Protein AF-A0A7C7JVL0-F1 (afdb_monomer)

Foldseek 3Di:
DCVVVVQWDWDWDQDPNDTDIDTDGDPVNVVVVVVVVVVVVVVVVVVCCVVPVPPPPD

Solvent-accessible surface area (backbone atoms only — not comparable to full-atom values): 3509 Å² total; per-residue (Å²): 102,59,58,80,73,56,28,36,45,78,47,79,47,79,55,94,94,36,82,42,79,45,78,40,73,27,77,62,25,50,52,53,48,53,55,52,50,52,52,48,52,51,51,50,52,55,48,45,50,72,75,58,61,84,79,77,86,122

Secondary structure (DSSP, 8-state):
-TTTTT-EEEEEEEETTEEEEEEEE-HHHHHHHHHHHHHHHHHHHHHHHHHS------

Sequence (58 aa):
KLEADGLLDVEVKKVDNRLRKYYKLTEKGNKETVDKLNELQEYIKTMQILVNPNFSLE

pLDDT: mean 83.89, std 9.98, range [43.16, 94.0]

Structure (mmCIF, N/CA/C/O backbone):
data_AF-A0A7C7JVL0-F1
#
_entry.id   AF-A0A7C7JVL0-F1
#
loop_
_atom_site.group_PDB
_atom_site.id
_atom_site.type_symbol
_atom_site.label_atom_id
_atom_site.label_alt_id
_atom_site.label_comp_id
_atom_site.label_asym_id
_atom_site.label_entity_id
_atom_site.label_seq_id
_atom_site.pdbx_PDB_ins_code
_atom_site.Cartn_x
_atom_site.Cartn_y
_atom_site.Cartn_z
_atom_site.occupancy
_atom_site.B_iso_or_equiv
_atom_site.auth_seq_id
_atom_site.auth_comp_id
_atom_site.auth_asym_id
_atom_site.auth_atom_id
_atom_site.pdbx_PDB_model_num
ATOM 1 N N . LYS A 1 1 ? -10.871 -3.862 0.821 1.00 73.44 1 LYS A N 1
ATOM 2 C CA . LYS A 1 1 ? -9.813 -4.609 0.102 1.00 73.44 1 LYS A CA 1
ATOM 3 C C . LYS A 1 1 ? -8.562 -4.695 0.975 1.00 73.44 1 LYS A C 1
ATOM 5 O O . LYS A 1 1 ? -8.425 -5.711 1.616 1.00 73.44 1 LYS A O 1
ATOM 10 N N . LEU A 1 2 ? -7.821 -3.604 1.217 1.00 72.62 2 LEU A N 1
ATOM 11 C CA . LEU A 1 2 ? -6.610 -3.615 2.070 1.00 72.62 2 LEU A CA 1
ATOM 12 C C . LEU A 1 2 ? -6.808 -4.101 3.527 1.00 72.62 2 LEU A C 1
ATOM 14 O O . LEU A 1 2 ? -5.947 -4.791 4.059 1.00 72.62 2 LEU A O 1
ATOM 18 N N . GLU A 1 3 ? -7.943 -3.785 4.161 1.00 71.81 3 GLU A N 1
ATOM 19 C CA . GLU A 1 3 ? -8.316 -4.347 5.477 1.00 71.81 3 GLU A CA 1
ATOM 20 C C . GLU A 1 3 ? -8.603 -5.860 5.389 1.00 71.81 3 GLU A C 1
ATOM 22 O O . GLU A 1 3 ? -8.175 -6.625 6.243 1.00 71.81 3 GLU A O 1
ATOM 27 N N . ALA A 1 4 ? -9.253 -6.313 4.309 1.00 76.56 4 ALA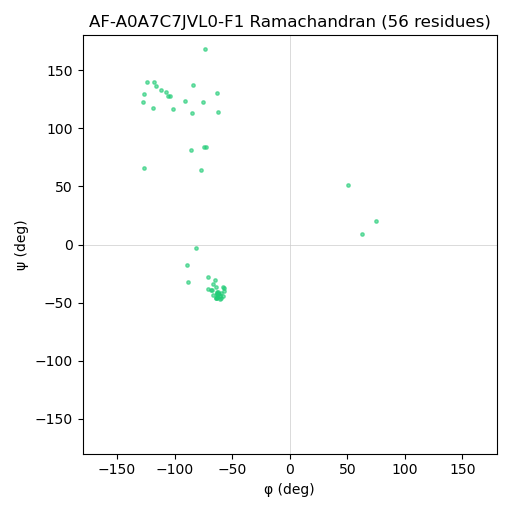 A N 1
ATOM 28 C CA . ALA A 1 4 ? -9.539 -7.731 4.067 1.00 76.56 4 ALA A CA 1
ATOM 29 C C . ALA A 1 4 ? -8.276 -8.536 3.705 1.00 76.56 4 ALA A C 1
ATOM 31 O O . ALA A 1 4 ? -8.190 -9.718 4.018 1.00 76.56 4 ALA A O 1
ATOM 32 N N . ASP A 1 5 ? -7.281 -7.880 3.102 1.00 79.19 5 ASP A N 1
ATOM 33 C CA . ASP A 1 5 ? -5.980 -8.463 2.759 1.00 79.19 5 ASP A CA 1
ATOM 34 C C . ASP A 1 5 ? -5.009 -8.482 3.969 1.00 79.19 5 ASP A C 1
ATOM 36 O O . ASP A 1 5 ? -3.891 -9.007 3.879 1.00 79.19 5 ASP A O 1
ATOM 40 N N . GLY A 1 6 ? -5.434 -7.931 5.118 1.00 82.25 6 GLY A N 1
ATOM 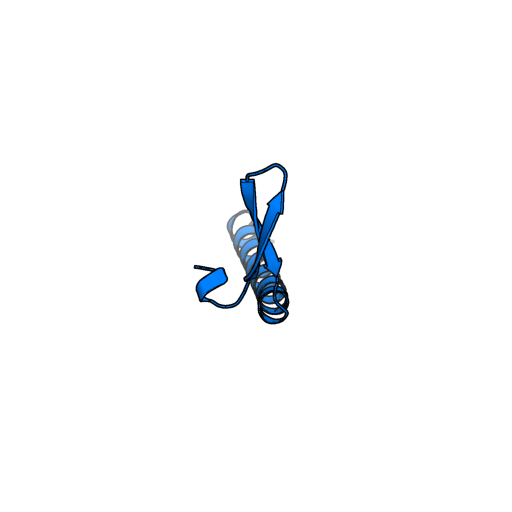41 C CA . GLY A 1 6 ? -4.673 -7.892 6.373 1.00 82.25 6 GLY A CA 1
ATOM 42 C C . GLY A 1 6 ? -3.532 -6.869 6.390 1.00 82.25 6 GLY A C 1
ATOM 43 O O . GLY A 1 6 ? -2.588 -6.997 7.171 1.00 82.25 6 GLY A O 1
ATOM 44 N N . LEU A 1 7 ? -3.578 -5.872 5.504 1.00 83.50 7 LEU A N 1
ATOM 45 C CA . LEU A 1 7 ? -2.531 -4.851 5.369 1.00 83.50 7 LEU A CA 1
ATOM 46 C C . LEU A 1 7 ? -2.767 -3.643 6.276 1.00 83.50 7 LEU A C 1
ATOM 48 O O . LEU A 1 7 ? -1.838 -2.875 6.530 1.00 83.50 7 LEU A O 1
ATOM 52 N N . LEU A 1 8 ? -3.994 -3.487 6.774 1.00 87.62 8 LEU A N 1
ATOM 53 C CA . LEU A 1 8 ? -4.384 -2.404 7.667 1.00 87.62 8 LEU A CA 1
ATOM 54 C C . LEU A 1 8 ? -5.042 -2.949 8.934 1.00 87.62 8 LEU A C 1
ATOM 56 O O . LEU A 1 8 ? -6.006 -3.705 8.843 1.00 87.62 8 LEU A O 1
ATOM 60 N N . ASP A 1 9 ? -4.567 -2.485 10.085 1.00 83.44 9 ASP A N 1
ATOM 61 C CA . ASP A 1 9 ? -5.278 -2.575 11.355 1.00 83.44 9 ASP A CA 1
ATOM 62 C C . ASP A 1 9 ? -6.260 -1.409 11.460 1.00 83.44 9 ASP A C 1
ATOM 64 O O . ASP A 1 9 ? -5.929 -0.265 11.122 1.00 83.44 9 ASP A O 1
ATOM 68 N N . VAL A 1 10 ? -7.470 -1.700 11.941 1.00 85.25 10 VAL A N 1
ATOM 69 C CA . VAL A 1 10 ? -8.543 -0.713 12.079 1.00 85.25 10 VAL A CA 1
ATOM 70 C C . VAL A 1 10 ? -8.947 -0.561 13.531 1.00 85.25 10 VAL A C 1
ATOM 72 O O . VAL A 1 10 ? -9.483 -1.476 14.150 1.00 85.25 10 VAL A O 1
ATOM 75 N N . GLU A 1 11 ? -8.759 0.645 14.056 1.00 83.94 11 GLU A N 1
ATOM 76 C CA . GLU A 1 11 ? -9.237 1.028 15.380 1.00 83.94 11 GLU A CA 1
ATOM 77 C C . GLU A 1 11 ? -10.417 1.991 15.259 1.00 83.94 11 GLU A C 1
ATOM 79 O O . GLU A 1 11 ? -10.357 3.000 14.550 1.00 83.94 11 GLU A O 1
ATOM 84 N N . VAL A 1 12 ? -11.502 1.713 15.986 1.00 84.12 12 VAL A N 1
ATOM 85 C CA . VAL A 1 12 ? -12.658 2.612 16.058 1.00 84.12 12 VAL A CA 1
ATOM 86 C C . VAL A 1 12 ? -12.606 3.389 17.365 1.00 84.12 12 VAL A C 1
ATOM 88 O O . VAL A 1 12 ? -12.730 2.815 18.443 1.00 84.12 12 VAL A O 1
ATOM 91 N N . LYS A 1 13 ? -12.468 4.714 1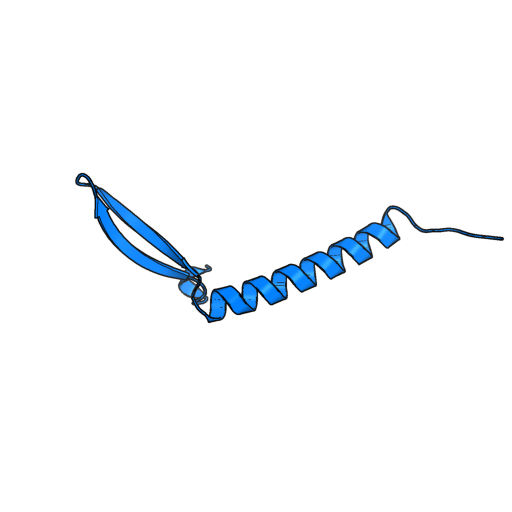7.278 1.00 85.50 13 LYS A N 1
ATOM 92 C CA . LYS A 1 13 ? -12.543 5.613 18.438 1.00 85.50 13 LYS A CA 1
ATOM 93 C C . LYS A 1 13 ? -13.708 6.578 18.301 1.00 85.50 13 LYS A C 1
ATOM 95 O O . LYS A 1 13 ? -13.970 7.115 17.224 1.00 85.50 13 LYS A O 1
ATOM 100 N N . LYS A 1 14 ? -14.400 6.825 19.412 1.00 82.44 14 LYS A N 1
ATOM 101 C CA . LYS A 1 14 ? -15.426 7.866 19.503 1.00 82.44 14 LYS A CA 1
ATOM 102 C C . LYS A 1 14 ? -14.735 9.194 19.814 1.00 82.44 14 LYS A C 1
ATOM 104 O O . LYS A 1 14 ? -14.165 9.346 20.887 1.00 82.44 14 LYS A O 1
ATOM 109 N N . VAL A 1 15 ? -14.777 10.127 18.869 1.00 83.00 15 VAL A N 1
ATOM 110 C CA . VAL A 1 15 ? -14.209 11.477 19.003 1.00 83.00 15 VAL A CA 1
ATOM 111 C C . VAL A 1 15 ? -15.311 12.469 18.653 1.00 83.00 15 VAL A C 1
ATOM 113 O O . VAL A 1 15 ? -15.891 12.372 17.570 1.00 83.00 15 VAL A O 1
ATOM 116 N N . ASP A 1 16 ? -15.633 13.378 19.574 1.00 80.62 16 ASP A N 1
ATOM 117 C CA . ASP A 1 16 ? -16.667 14.413 19.411 1.00 80.62 16 ASP A CA 1
ATOM 118 C C . ASP A 1 16 ? -18.016 13.863 18.932 1.00 80.62 16 ASP A C 1
ATOM 120 O O . ASP A 1 16 ? -18.596 14.296 17.939 1.00 80.62 16 ASP A O 1
ATOM 124 N N . ASN A 1 17 ? -18.500 12.832 19.627 1.00 86.50 17 ASN A N 1
ATOM 125 C CA . ASN A 1 17 ? -19.766 12.154 19.343 1.00 86.50 17 ASN A CA 1
ATOM 126 C C . ASN A 1 17 ? -19.858 11.448 17.970 1.00 86.50 17 ASN A C 1
ATOM 128 O O . ASN A 1 17 ? -20.918 10.923 17.632 1.00 86.50 17 ASN A O 1
ATOM 132 N N . ARG A 1 18 ? -18.752 11.341 17.215 1.00 83.31 18 ARG A N 1
ATOM 133 C CA . ARG A 1 18 ? -18.666 10.567 15.967 1.00 83.31 18 ARG A CA 1
ATOM 134 C C . ARG A 1 18 ? -17.675 9.414 16.094 1.00 83.31 18 ARG A C 1
ATOM 136 O O . ARG A 1 18 ? -16.567 9.573 16.603 1.00 83.31 18 ARG A O 1
ATOM 143 N N . LEU A 1 19 ? -18.060 8.244 15.591 1.00 84.50 19 LEU A N 1
ATOM 144 C CA . LEU A 1 19 ? -17.145 7.113 15.464 1.00 84.50 19 LEU A CA 1
ATOM 145 C C . LEU A 1 19 ? -16.205 7.365 14.281 1.00 84.50 19 LEU A C 1
ATOM 147 O O . LEU A 1 19 ? -16.652 7.593 13.156 1.00 84.50 19 LEU A O 1
ATOM 151 N N . ARG A 1 20 ? -14.900 7.358 14.545 1.00 91.44 20 ARG A N 1
ATOM 152 C CA . ARG A 1 20 ? -13.844 7.493 13.541 1.00 91.44 20 ARG A CA 1
ATOM 153 C C . ARG A 1 20 ? -13.089 6.173 13.445 1.00 91.44 20 ARG A C 1
ATOM 155 O O . ARG A 1 20 ? -12.719 5.610 14.472 1.00 91.44 20 ARG A O 1
ATOM 162 N N . LYS A 1 21 ? -12.868 5.703 12.216 1.00 88.69 21 LYS A N 1
ATOM 163 C CA . LYS A 1 21 ? -11.983 4.574 11.913 1.00 88.69 21 LYS A CA 1
ATOM 164 C C . LYS A 1 21 ? -10.583 5.109 11.636 1.00 88.69 21 LYS A C 1
ATOM 166 O O . LYS A 1 21 ? -10.425 5.955 10.757 1.00 88.69 21 LYS A O 1
ATOM 171 N N . TYR A 1 22 ? -9.600 4.630 12.379 1.00 89.75 22 TYR A N 1
ATOM 172 C CA . TYR A 1 22 ? -8.187 4.900 12.156 1.00 89.75 22 TYR A CA 1
ATOM 173 C C . TYR A 1 22 ? -7.557 3.665 11.534 1.00 89.75 22 TYR A C 1
ATOM 175 O O . TYR A 1 22 ? -7.720 2.568 12.058 1.00 89.75 22 TYR A O 1
ATOM 183 N N . TYR A 1 23 ? -6.864 3.864 10.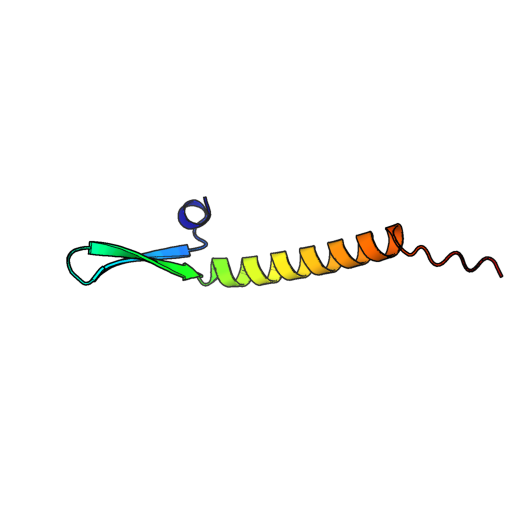418 1.00 89.94 23 TYR A N 1
ATOM 184 C CA . TYR A 1 23 ? -6.187 2.804 9.684 1.00 89.94 23 TYR A CA 1
ATOM 185 C C . TYR A 1 23 ? -4.689 2.924 9.937 1.00 89.94 23 TYR A C 1
ATOM 187 O O . TYR A 1 23 ? -4.119 4.002 9.750 1.00 89.94 23 TYR A O 1
ATOM 195 N N . LYS A 1 24 ? -4.055 1.831 10.347 1.00 87.06 24 LYS A N 1
ATOM 196 C CA . LYS A 1 24 ? -2.607 1.747 10.540 1.00 87.06 24 LYS A CA 1
ATOM 197 C C . LYS A 1 24 ? -2.062 0.597 9.709 1.00 87.06 24 LYS A C 1
ATOM 199 O O . LYS A 1 24 ? -2.687 -0.452 9.646 1.00 87.06 24 LYS A O 1
ATOM 204 N N . LEU A 1 25 ? -0.903 0.782 9.080 1.00 86.62 25 LEU A N 1
ATOM 205 C CA . LEU A 1 25 ? -0.228 -0.317 8.391 1.00 86.62 25 LEU A CA 1
ATOM 206 C C . LEU A 1 25 ? 0.175 -1.401 9.392 1.00 86.62 25 LEU A C 1
ATOM 208 O O . LEU A 1 25 ? 0.818 -1.109 10.405 1.00 86.62 25 LEU A O 1
ATOM 212 N N . THR A 1 26 ? -0.174 -2.643 9.072 1.00 88.31 26 THR A N 1
ATOM 213 C CA . THR A 1 26 ? 0.326 -3.822 9.784 1.00 88.31 26 THR A CA 1
ATOM 214 C C . THR A 1 26 ? 1.788 -4.073 9.407 1.00 88.31 26 THR A C 1
ATOM 216 O O . THR A 1 26 ? 2.311 -3.501 8.447 1.00 88.31 26 THR A O 1
ATOM 219 N N . GLU A 1 27 ? 2.489 -4.955 10.122 1.00 88.31 27 GLU A N 1
ATOM 220 C CA . GLU A 1 27 ? 3.844 -5.368 9.715 1.00 88.31 27 GLU A CA 1
ATOM 221 C C . GLU A 1 27 ? 3.864 -5.953 8.295 1.00 88.31 27 GLU A C 1
ATOM 223 O O . GLU A 1 27 ? 4.775 -5.673 7.513 1.00 88.31 27 GLU A O 1
ATOM 228 N N . LYS A 1 28 ? 2.817 -6.708 7.937 1.00 86.31 28 LYS A N 1
ATOM 229 C CA . LYS A 1 28 ? 2.606 -7.221 6.580 1.00 86.31 28 LYS A CA 1
ATOM 230 C C . LYS A 1 28 ? 2.396 -6.078 5.584 1.00 86.31 28 LYS A C 1
ATOM 232 O O . LYS A 1 28 ? 3.051 -6.060 4.548 1.00 86.31 28 LYS A O 1
ATOM 237 N N . GLY A 1 29 ? 1.552 -5.102 5.928 1.00 86.12 29 GLY A N 1
ATOM 238 C CA . 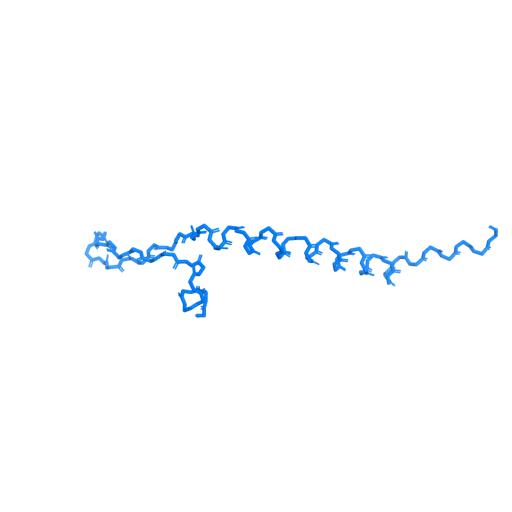GLY A 1 29 ? 1.321 -3.903 5.119 1.00 86.12 29 GLY A CA 1
ATOM 239 C C . GLY A 1 29 ? 2.601 -3.115 4.838 1.00 86.12 29 GLY A C 1
ATOM 240 O O . GLY A 1 29 ? 2.811 -2.668 3.713 1.00 86.12 29 GLY A O 1
ATOM 241 N N . ASN A 1 30 ? 3.495 -2.993 5.822 1.00 89.44 30 ASN A N 1
ATOM 242 C CA . ASN A 1 30 ? 4.785 -2.329 5.627 1.00 89.44 30 ASN A CA 1
ATOM 243 C C . ASN A 1 30 ? 5.705 -3.104 4.672 1.00 89.44 30 ASN A C 1
ATOM 245 O O . ASN A 1 30 ? 6.299 -2.491 3.789 1.00 89.44 30 ASN A O 1
ATOM 249 N N . LYS A 1 31 ? 5.797 -4.435 4.804 1.00 89.88 31 LYS A N 1
ATOM 250 C CA . LYS A 1 31 ? 6.583 -5.265 3.872 1.00 89.88 31 LYS A CA 1
ATOM 251 C C . LYS A 1 31 ? 6.055 -5.152 2.445 1.00 89.88 31 LYS A C 1
ATOM 253 O O . LYS A 1 31 ? 6.816 -4.861 1.532 1.00 89.88 31 LYS A O 1
ATOM 258 N N . GLU A 1 32 ? 4.743 -5.268 2.279 1.00 89.19 32 GLU A N 1
ATOM 259 C CA . GLU A 1 32 ? 4.112 -5.167 0.964 1.00 89.19 32 GLU A CA 1
ATOM 260 C C . GLU A 1 32 ? 4.259 -3.764 0.354 1.00 89.19 32 GLU A C 1
ATOM 262 O O . GLU A 1 32 ? 4.397 -3.622 -0.858 1.00 89.19 32 GLU A O 1
ATOM 267 N N . THR A 1 33 ? 4.321 -2.718 1.186 1.00 89.81 33 THR A N 1
ATOM 268 C CA . THR A 1 33 ? 4.632 -1.358 0.721 1.00 89.81 33 THR A CA 1
ATOM 269 C C . THR A 1 33 ? 6.038 -1.276 0.125 1.00 89.81 33 THR A C 1
ATOM 271 O O . THR A 1 33 ? 6.213 -0.658 -0.922 1.00 89.81 33 THR A O 1
ATOM 274 N N . VAL A 1 34 ? 7.036 -1.912 0.749 1.00 91.75 34 VAL 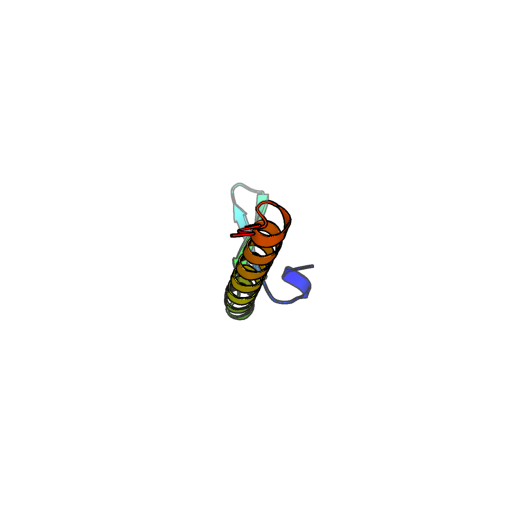A N 1
ATOM 275 C CA . VAL A 1 34 ? 8.408 -1.960 0.214 1.00 91.75 34 VAL A CA 1
ATOM 276 C C . VAL A 1 34 ? 8.440 -2.693 -1.127 1.00 91.75 34 VAL A C 1
ATOM 278 O O . VAL A 1 34 ? 9.008 -2.175 -2.087 1.00 91.75 34 VAL A O 1
ATOM 281 N N . ASP A 1 35 ? 7.772 -3.841 -1.224 1.00 92.06 35 ASP A N 1
ATOM 282 C CA . ASP A 1 35 ? 7.712 -4.616 -2.467 1.00 92.06 35 ASP A CA 1
ATOM 283 C C . ASP A 1 35 ? 7.048 -3.817 -3.598 1.00 92.06 35 ASP A C 1
ATOM 285 O O . ASP A 1 35 ? 7.566 -3.755 -4.713 1.00 92.06 35 ASP A O 1
ATOM 289 N N . LYS A 1 36 ? 5.949 -3.114 -3.298 1.00 90.81 36 LYS A N 1
ATOM 290 C CA . LYS A 1 36 ? 5.253 -2.255 -4.268 1.00 90.81 36 LYS A CA 1
ATOM 291 C C . LYS A 1 36 ? 6.079 -1.047 -4.699 1.00 90.81 36 LYS A C 1
ATOM 293 O O . LYS A 1 36 ? 5.979 -0.631 -5.852 1.00 90.81 36 LYS A O 1
ATOM 298 N N . LEU A 1 37 ? 6.896 -0.483 -3.810 1.00 93.25 37 LEU A N 1
ATOM 299 C CA . LEU A 1 37 ? 7.818 0.599 -4.163 1.00 93.25 37 LEU A CA 1
ATOM 300 C C . LEU A 1 37 ? 8.939 0.111 -5.086 1.00 93.25 37 LEU A C 1
ATOM 302 O O . LEU A 1 37 ? 9.284 0.816 -6.034 1.00 93.25 37 LEU A O 1
ATOM 306 N N . ASN A 1 38 ? 9.463 -1.094 -4.856 1.00 93.81 38 ASN A N 1
ATOM 307 C CA . ASN A 1 38 ? 10.456 -1.705 -5.740 1.00 93.81 38 ASN A CA 1
ATOM 308 C C . ASN A 1 38 ? 9.864 -1.982 -7.128 1.00 93.81 38 ASN A C 1
ATOM 310 O O . ASN A 1 38 ? 10.453 -1.594 -8.136 1.00 93.81 38 ASN A O 1
ATOM 314 N N . GLU A 1 39 ? 8.662 -2.563 -7.182 1.00 93.69 39 GLU A N 1
ATOM 315 C CA . GLU A 1 39 ? 7.933 -2.813 -8.431 1.00 93.69 39 GLU A CA 1
ATOM 316 C C . GLU A 1 39 ? 7.662 -1.504 -9.190 1.00 93.69 39 GLU A C 1
ATOM 318 O O . GLU A 1 39 ? 7.860 -1.420 -10.402 1.00 93.69 39 GLU A O 1
ATOM 323 N N . LEU A 1 40 ? 7.286 -0.437 -8.476 1.00 94.00 40 LEU A N 1
ATOM 324 C CA . LEU A 1 40 ? 7.115 0.888 -9.069 1.00 94.00 40 LEU A CA 1
ATOM 325 C C . LEU A 1 40 ? 8.432 1.437 -9.630 1.00 94.00 40 LEU A C 1
ATOM 327 O O . LEU A 1 40 ? 8.440 2.019 -10.713 1.00 94.00 40 LEU A O 1
ATOM 331 N N . GLN A 1 41 ? 9.545 1.266 -8.916 1.00 93.06 41 GLN A N 1
ATOM 332 C CA . GLN A 1 41 ? 10.852 1.709 -9.393 1.00 93.06 41 GLN A CA 1
ATOM 333 C C . GLN A 1 41 ? 11.259 0.968 -10.672 1.00 93.06 41 GLN A C 1
ATOM 335 O O . GLN A 1 41 ? 11.765 1.592 -11.606 1.00 93.06 41 GLN A O 1
ATOM 340 N N . GLU A 1 42 ? 11.036 -0.343 -10.734 1.00 93.31 42 GLU A N 1
ATOM 341 C CA . GLU A 1 42 ? 11.268 -1.139 -11.941 1.00 93.31 42 GLU A CA 1
ATOM 342 C C . GLU A 1 42 ? 10.367 -0.689 -13.088 1.00 93.31 42 GLU A C 1
ATOM 344 O O . GLU A 1 42 ? 10.860 -0.432 -14.186 1.00 93.31 42 GLU A O 1
ATOM 349 N N . TYR A 1 43 ? 9.081 -0.473 -12.816 1.00 93.81 43 TYR A N 1
ATOM 350 C CA . TYR A 1 43 ? 8.137 0.040 -13.801 1.00 93.81 43 TYR A CA 1
ATOM 351 C C . TYR A 1 43 ? 8.575 1.397 -14.368 1.00 93.81 43 TYR A C 1
ATOM 353 O O . TYR A 1 43 ? 8.564 1.603 -15.582 1.00 93.81 43 TYR A O 1
ATOM 361 N N . ILE A 1 44 ? 9.025 2.318 -13.510 1.00 92.00 44 ILE A N 1
ATOM 362 C CA . ILE A 1 44 ? 9.549 3.620 -13.938 1.00 92.00 44 ILE A CA 1
ATOM 363 C C . ILE A 1 44 ? 10.790 3.445 -14.819 1.00 92.00 44 ILE A C 1
ATOM 365 O O . ILE A 1 44 ? 10.883 4.116 -15.845 1.00 92.00 44 ILE A O 1
ATOM 369 N N . LYS A 1 45 ? 11.718 2.539 -14.482 1.00 89.94 45 LYS A N 1
ATOM 370 C CA . LYS A 1 45 ? 12.888 2.246 -15.332 1.00 89.94 45 LYS A CA 1
ATOM 371 C C . LYS A 1 45 ? 12.466 1.726 -16.706 1.00 89.94 45 LYS A C 1
ATOM 373 O O . LYS A 1 45 ? 12.982 2.194 -17.717 1.00 89.94 45 LYS A O 1
ATOM 378 N N . THR A 1 46 ? 11.503 0.806 -16.761 1.00 89.69 46 THR A N 1
ATOM 379 C CA . THR A 1 46 ? 10.952 0.309 -18.029 1.00 89.69 46 THR A CA 1
ATOM 380 C C . THR A 1 46 ? 10.337 1.445 -18.843 1.00 89.69 46 THR A C 1
ATOM 382 O O . THR A 1 46 ? 10.631 1.585 -20.028 1.00 89.69 46 THR A O 1
ATOM 385 N N . MET A 1 47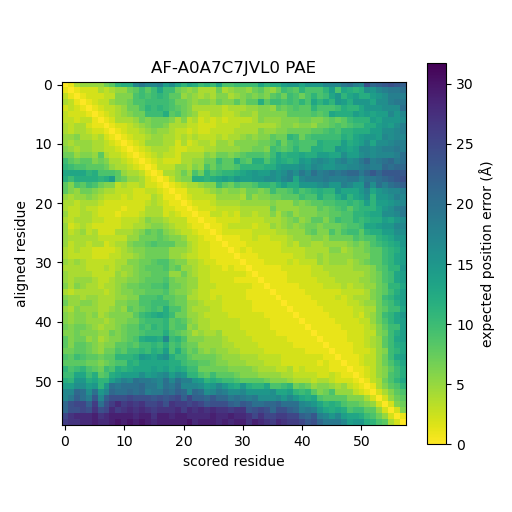 ? 9.544 2.310 -18.209 1.00 90.06 47 MET A N 1
ATOM 386 C CA . MET A 1 47 ? 8.948 3.471 -18.871 1.00 90.06 47 MET A CA 1
ATOM 387 C C . MET A 1 47 ? 10.000 4.472 -19.359 1.0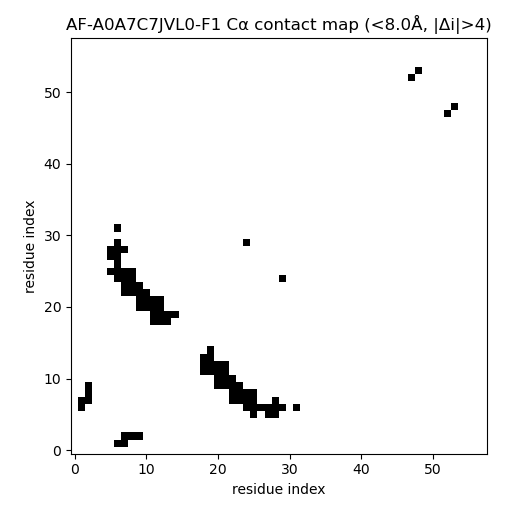0 90.06 47 MET A C 1
ATOM 389 O O . MET A 1 47 ? 9.846 5.029 -20.441 1.00 90.06 47 MET A O 1
ATOM 393 N N . GLN A 1 48 ? 11.089 4.678 -18.616 1.00 86.50 48 GLN A N 1
ATOM 394 C CA . GLN A 1 48 ? 12.196 5.539 -19.043 1.00 86.50 48 GLN A CA 1
ATOM 395 C C . GLN A 1 48 ? 12.876 5.015 -20.311 1.00 86.50 48 GLN A C 1
ATOM 397 O O . GLN A 1 48 ? 13.164 5.812 -21.198 1.00 86.50 48 GLN A O 1
ATOM 402 N N . ILE A 1 49 ? 13.074 3.698 -20.432 1.00 86.44 49 ILE A N 1
ATOM 403 C CA . ILE A 1 49 ? 13.619 3.074 -21.650 1.00 86.44 49 ILE A CA 1
ATOM 404 C C . ILE A 1 49 ? 12.680 3.295 -22.842 1.00 86.44 49 ILE A C 1
ATOM 406 O O . ILE A 1 49 ? 13.140 3.582 -23.943 1.00 86.44 49 ILE A O 1
ATOM 410 N N . LEU A 1 50 ? 11.366 3.179 -22.627 1.00 85.00 50 LEU A N 1
ATOM 411 C CA . LEU A 1 50 ? 10.367 3.357 -23.684 1.00 85.00 50 LEU A CA 1
ATOM 412 C C . LEU A 1 50 ? 10.222 4.818 -24.132 1.00 85.00 50 LEU A C 1
ATOM 414 O O . LEU A 1 50 ? 10.008 5.073 -25.313 1.00 85.00 50 LEU A O 1
ATOM 418 N N . VAL A 1 51 ? 10.302 5.768 -23.196 1.00 86.00 51 VAL A N 1
ATOM 419 C CA . VAL A 1 51 ? 10.060 7.197 -23.459 1.00 86.00 51 VAL A CA 1
ATOM 420 C C . VAL A 1 51 ? 11.330 7.929 -23.893 1.00 86.00 51 VAL A C 1
ATOM 422 O O . VAL A 1 51 ? 11.248 8.858 -24.692 1.00 86.00 51 VAL A O 1
ATOM 425 N N . ASN A 1 52 ? 12.499 7.516 -23.401 1.00 79.00 52 ASN A N 1
ATOM 426 C CA . ASN A 1 52 ? 13.795 8.043 -23.822 1.00 79.00 52 ASN A CA 1
ATOM 427 C C . ASN A 1 52 ? 14.734 6.906 -24.262 1.00 79.00 52 ASN A C 1
ATOM 429 O O . ASN A 1 52 ? 15.743 6.637 -23.599 1.00 79.00 52 ASN A O 1
ATOM 433 N N . PRO A 1 53 ? 14.401 6.205 -25.357 1.00 72.94 53 PRO A N 1
ATOM 434 C CA . PRO A 1 53 ? 15.289 5.208 -25.926 1.00 72.94 53 PRO A CA 1
ATOM 435 C C . PRO A 1 53 ? 16.572 5.904 -26.382 1.00 72.94 53 PRO A C 1
ATOM 437 O O . PRO A 1 53 ? 16.559 6.740 -27.286 1.00 72.94 53 PRO A O 1
ATOM 440 N N . ASN A 1 54 ? 17.693 5.578 -25.738 1.00 64.31 54 ASN A N 1
ATOM 441 C CA . ASN A 1 54 ? 18.990 6.093 -26.149 1.00 64.31 54 ASN A CA 1
ATOM 442 C C . ASN A 1 54 ? 19.415 5.358 -27.428 1.00 64.31 54 ASN A C 1
ATOM 444 O O . ASN A 1 54 ? 20.096 4.335 -27.381 1.00 64.31 54 ASN A O 1
ATOM 448 N N . PHE A 1 55 ? 18.940 5.842 -28.575 1.00 64.62 55 PHE A N 1
ATOM 449 C CA . PHE A 1 55 ? 19.376 5.398 -29.893 1.00 64.62 55 PHE A CA 1
ATOM 450 C C . PHE A 1 55 ? 20.734 6.032 -30.212 1.00 64.62 55 PHE A C 1
ATOM 452 O O . PHE A 1 55 ? 20.850 6.836 -31.133 1.00 64.62 55 PHE A O 1
ATOM 459 N N . SER A 1 56 ? 21.774 5.701 -29.448 1.00 58.44 56 SER A N 1
ATOM 460 C CA . SER A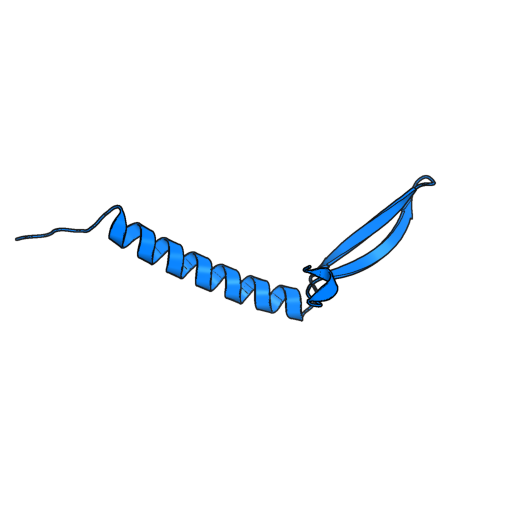 1 56 ? 23.139 5.947 -29.907 1.00 58.44 56 SER A CA 1
ATOM 461 C C . SER A 1 56 ? 23.447 4.928 -31.007 1.00 58.44 56 SER A C 1
ATOM 463 O O . SER A 1 56 ? 23.957 3.840 -30.748 1.00 58.44 56 SER A O 1
ATOM 465 N N . LEU A 1 57 ? 23.031 5.258 -32.229 1.00 57.53 57 LEU A N 1
ATOM 466 C CA . LEU A 1 57 ? 23.633 4.745 -33.452 1.00 57.53 57 LEU A CA 1
ATOM 467 C C . LEU A 1 57 ? 24.821 5.654 -33.770 1.00 57.53 57 LEU A C 1
ATOM 469 O O . LEU A 1 57 ? 24.665 6.588 -34.545 1.00 57.53 57 LEU A O 1
ATOM 473 N N . GLU A 1 58 ? 25.952 5.414 -33.108 1.00 43.16 58 GLU A N 1
ATOM 474 C CA . GLU A 1 58 ? 27.314 5.780 -33.538 1.00 43.16 58 GLU A CA 1
ATOM 475 C C . GLU A 1 58 ? 28.348 5.122 -32.616 1.00 43.16 58 GLU A C 1
ATOM 477 O O . GLU A 1 58 ? 28.174 5.194 -31.376 1.00 43.16 58 GLU A O 1
#

Nearest PDB structures (foldseek):
  5zhv-assembly1_B  TM=9.312E-01  e=1.153E-02  Mycobacterium tuberculosis H37Rv
  3l7w-assembly1_A-2  TM=8.292E-01  e=1.153E-02  Streptococcus mutans UA159
  2dqr-assembly1_B  TM=6.264E-01  e=5.032E-01  Bacillus subtilis
  6yun-assembly1_B  TM=4.899E-01  e=4.353E+00  Severe acute respiratory syndrome coronavirus 2

Mean predicted aligned error: 8.05 Å

Radius of gyration: 20.03 Å; Cα contacts (8 Å, |Δi|>4): 45; chains: 1; bounding box: 47×23×53 Å